Protein AF-X0YKV9-F1 (afdb_monomer)

Nearest PDB structures (foldseek):
  3hi2-assembly2_D  TM=7.202E-01  e=9.503E-04  Escherichia coli K-12
  4hhq-assembly1_A  TM=7.776E-01  e=1.237E+00  synthetic construct
  6g82-assembly1_A  TM=7.100E-01  e=8.026E-01  Homo sapiens
  1v04-assembly1_A  TM=7.933E-01  e=1.489E+00  Homo sapiens
  6h0a-assembly1_A  TM=7.830E-01  e=1.584E+00  Homo sapiens

Structure (mmCIF, N/CA/C/O backbone):
data_AF-X0YKV9-F1
#
_entry.id   AF-X0YKV9-F1
#
loop_
_atom_site.group_PDB
_atom_site.id
_atom_site.type_symbol
_atom_site.label_atom_id
_atom_site.label_alt_id
_atom_site.label_comp_id
_atom_site.label_asym_id
_atom_site.label_entity_id
_atom_site.label_seq_id
_atom_site.pdbx_PDB_ins_code
_atom_site.Cartn_x
_atom_site.Cartn_y
_atom_site.Cartn_z
_atom_site.occupancy
_atom_site.B_iso_or_equiv
_atom_site.auth_seq_id
_atom_site.auth_comp_id
_atom_site.auth_asym_id
_atom_site.auth_atom_id
_atom_site.pdbx_PDB_model_num
ATOM 1 N N . MET A 1 1 ? 2.907 2.950 -15.667 1.00 81.31 1 MET A N 1
ATOM 2 C CA . MET A 1 1 ? 1.625 2.860 -14.946 1.00 81.31 1 MET A CA 1
ATOM 3 C C . MET A 1 1 ? 1.653 1.557 -14.182 1.00 81.31 1 MET A C 1
ATOM 5 O O . MET A 1 1 ? 2.126 0.581 -14.754 1.00 81.31 1 MET A O 1
ATOM 9 N N . MET A 1 2 ? 1.259 1.567 -12.915 1.00 91.44 2 MET A N 1
ATOM 10 C CA . MET A 1 2 ? 1.270 0.384 -12.055 1.00 91.44 2 MET A CA 1
ATOM 11 C C . MET A 1 2 ? 0.385 -0.741 -12.619 1.00 91.44 2 MET A C 1
ATOM 13 O O . MET A 1 2 ? -0.764 -0.504 -12.997 1.00 91.44 2 MET A O 1
ATOM 17 N N . ASP A 1 3 ? 0.890 -1.976 -12.623 1.00 94.75 3 ASP A N 1
ATOM 18 C CA . ASP A 1 3 ? 0.098 -3.175 -12.924 1.00 94.75 3 ASP A CA 1
ATOM 19 C C . ASP A 1 3 ? -0.671 -3.617 -11.665 1.00 94.75 3 ASP A C 1
ATOM 21 O O . ASP A 1 3 ? -0.212 -4.433 -10.861 1.00 94.75 3 ASP A O 1
ATOM 25 N N . LEU A 1 4 ? -1.847 -3.015 -11.457 1.00 95.31 4 LEU A N 1
ATOM 26 C CA . LEU A 1 4 ? -2.693 -3.279 -10.291 1.00 95.31 4 LEU A CA 1
ATOM 27 C C . LEU A 1 4 ? -3.121 -4.758 -10.161 1.00 95.31 4 LEU A C 1
ATOM 29 O O . LEU A 1 4 ? -3.101 -5.266 -9.036 1.00 95.31 4 LEU A O 1
ATOM 33 N N . PRO A 1 5 ? -3.489 -5.480 -11.242 1.00 96.81 5 PRO A N 1
ATOM 34 C CA . PRO A 1 5 ? -3.726 -6.921 -11.172 1.00 96.81 5 PRO A CA 1
ATOM 35 C C . PRO A 1 5 ? -2.543 -7.713 -10.603 1.00 96.81 5 PRO A C 1
ATOM 37 O O . PRO A 1 5 ? -2.745 -8.501 -9.676 1.00 96.81 5 PRO A O 1
ATOM 40 N N . LYS A 1 6 ? -1.314 -7.482 -11.088 1.00 97.00 6 LYS A N 1
ATOM 41 C CA . LYS A 1 6 ? -0.123 -8.166 -10.551 1.00 97.00 6 LYS A CA 1
ATOM 42 C C . LYS A 1 6 ? 0.165 -7.785 -9.104 1.00 97.00 6 LYS A C 1
ATOM 44 O O . LYS A 1 6 ? 0.450 -8.665 -8.291 1.00 97.00 6 LYS A O 1
ATOM 49 N N . LEU A 1 7 ? 0.044 -6.500 -8.766 1.00 97.56 7 LEU A N 1
ATOM 50 C CA . LEU A 1 7 ? 0.214 -6.021 -7.396 1.00 97.56 7 LEU A CA 1
ATOM 51 C C . LEU A 1 7 ? -0.746 -6.742 -6.435 1.00 97.56 7 LEU A C 1
ATOM 53 O O . LEU A 1 7 ? -0.334 -7.228 -5.381 1.00 97.56 7 LEU A O 1
ATOM 57 N N . ARG A 1 8 ? -2.026 -6.850 -6.805 1.00 98.06 8 ARG A N 1
ATOM 58 C CA . ARG A 1 8 ? -3.039 -7.544 -5.997 1.00 98.06 8 ARG A CA 1
ATOM 59 C C . ARG A 1 8 ? -2.762 -9.033 -5.874 1.00 98.06 8 ARG A C 1
ATOM 61 O O . ARG A 1 8 ? -2.963 -9.586 -4.797 1.00 98.06 8 ARG A O 1
ATOM 68 N N . GLU A 1 9 ? -2.285 -9.677 -6.934 1.00 98.19 9 GLU A N 1
ATOM 69 C CA . GLU A 1 9 ? -1.918 -11.092 -6.876 1.00 98.19 9 GLU A CA 1
ATOM 70 C C . GLU A 1 9 ? -0.721 -11.332 -5.946 1.00 98.19 9 GLU A C 1
ATOM 72 O O . GLU A 1 9 ? -0.739 -12.269 -5.147 1.00 98.19 9 GLU A O 1
ATOM 77 N N . ALA A 1 10 ? 0.283 -10.450 -5.969 1.00 98.06 10 ALA A N 1
ATOM 78 C CA . ALA A 1 10 ? 1.399 -10.499 -5.029 1.00 98.06 10 ALA A CA 1
ATOM 79 C C . ALA A 1 10 ? 0.923 -10.364 -3.575 1.00 98.06 10 ALA A C 1
ATOM 81 O O . ALA A 1 10 ? 1.255 -11.207 -2.741 1.00 98.06 10 ALA A O 1
ATOM 82 N N . VAL A 1 11 ? 0.079 -9.369 -3.281 1.00 97.88 11 VAL A N 1
ATOM 83 C CA . VAL A 1 11 ? -0.477 -9.158 -1.933 1.00 97.88 11 VAL A CA 1
ATOM 84 C C . VAL A 1 11 ? -1.324 -10.349 -1.481 1.00 97.88 11 VAL A C 1
ATOM 86 O O . VAL A 1 11 ? -1.141 -10.849 -0.372 1.00 97.88 11 VAL A O 1
ATOM 89 N N . LYS A 1 12 ? -2.197 -10.862 -2.353 1.00 97.56 12 LYS A N 1
ATOM 90 C CA . LYS A 1 12 ? -3.033 -12.041 -2.089 1.00 97.56 12 LYS A CA 1
ATOM 91 C C . LYS A 1 12 ? -2.204 -13.298 -1.814 1.00 97.56 12 LYS A C 1
ATOM 93 O O . LYS A 1 12 ? -2.576 -14.097 -0.961 1.00 97.56 12 LYS A O 1
ATOM 98 N N . SER A 1 13 ? -1.077 -13.450 -2.503 1.00 97.25 13 SER A N 1
ATOM 99 C CA . SER A 1 13 ? -0.127 -14.552 -2.314 1.00 97.25 13 SER A CA 1
ATOM 100 C C . SER A 1 13 ? 0.804 -14.365 -1.107 1.00 97.25 13 SER A C 1
ATOM 102 O O . SER A 1 13 ? 1.715 -15.166 -0.908 1.00 97.25 13 SER A O 1
ATOM 104 N N . GLY A 1 14 ? 0.624 -13.308 -0.306 1.00 96.88 14 GLY A N 1
ATOM 105 C CA . GLY A 1 14 ? 1.482 -13.017 0.845 1.00 96.88 14 GLY A CA 1
ATOM 106 C C . GLY A 1 14 ? 2.867 -12.475 0.477 1.00 96.88 14 GLY A C 1
ATOM 107 O O . GLY A 1 14 ? 3.739 -12.387 1.337 1.00 96.88 14 GLY A O 1
ATOM 108 N N . ARG A 1 15 ? 3.089 -12.092 -0.786 1.00 98.00 15 ARG A N 1
ATOM 109 C CA . ARG A 1 15 ? 4.352 -11.528 -1.282 1.00 98.00 15 ARG A CA 1
ATOM 110 C C . ARG A 1 15 ? 4.367 -10.017 -1.113 1.00 98.00 15 ARG A C 1
ATOM 112 O O . ARG A 1 15 ? 4.322 -9.252 -2.078 1.00 98.00 15 ARG A O 1
ATOM 119 N N . PHE A 1 16 ? 4.393 -9.584 0.139 1.00 97.88 16 PHE A N 1
ATOM 120 C CA . PHE A 1 16 ? 4.481 -8.172 0.466 1.00 97.88 16 PHE A CA 1
ATOM 121 C C . PHE A 1 16 ? 5.236 -7.921 1.768 1.00 97.88 16 PHE A C 1
ATOM 123 O O . PHE A 1 16 ? 5.278 -8.761 2.664 1.00 97.88 16 PHE A O 1
ATOM 130 N N . GLU A 1 17 ? 5.796 -6.722 1.880 1.00 97.25 17 GLU A N 1
ATOM 131 C CA . GLU A 1 17 ? 6.525 -6.268 3.056 1.00 97.25 17 GLU A CA 1
ATOM 132 C C . GLU A 1 17 ? 6.007 -4.917 3.548 1.00 97.25 17 GLU A C 1
ATOM 134 O O . GLU A 1 17 ? 5.743 -3.989 2.777 1.00 97.25 17 GLU A O 1
ATOM 139 N N . TRP A 1 18 ? 5.936 -4.775 4.869 1.00 96.81 18 TRP A N 1
ATOM 140 C CA . TRP A 1 18 ? 5.700 -3.495 5.525 1.00 96.81 18 TRP A CA 1
ATOM 141 C C . TRP A 1 18 ? 7.022 -2.749 5.669 1.00 96.81 18 TRP A C 1
ATOM 143 O O . TRP A 1 18 ? 7.974 -3.260 6.262 1.00 96.81 18 TRP A O 1
ATOM 153 N N . ARG A 1 19 ? 7.103 -1.507 5.182 1.00 94.44 19 ARG A N 1
ATOM 154 C CA . ARG A 1 19 ? 8.279 -0.671 5.458 1.00 94.44 19 ARG A CA 1
ATOM 155 C C . ARG A 1 19 ? 8.377 -0.355 6.958 1.00 94.44 19 ARG A C 1
ATOM 157 O O . ARG A 1 19 ? 7.383 -0.241 7.666 1.00 94.44 19 ARG A O 1
ATOM 164 N N . LYS A 1 20 ? 9.597 -0.156 7.461 1.00 87.56 20 LYS A N 1
ATOM 165 C CA . LYS A 1 20 ? 9.871 -0.017 8.907 1.00 87.56 20 LYS A CA 1
ATOM 166 C C . LYS A 1 20 ? 8.971 0.999 9.630 1.00 87.56 20 LYS A C 1
ATOM 168 O O . LYS A 1 20 ? 8.596 0.781 10.775 1.00 87.56 20 LYS A O 1
ATOM 173 N N . HIS A 1 21 ? 8.627 2.104 8.971 1.00 88.12 21 HIS A N 1
ATOM 174 C CA . HIS A 1 21 ? 7.869 3.195 9.585 1.00 88.12 21 HIS A CA 1
ATOM 175 C C . HIS A 1 21 ? 6.348 3.015 9.550 1.00 88.12 21 HIS A C 1
ATOM 177 O O . HIS A 1 21 ? 5.663 3.675 10.328 1.00 88.12 21 HIS A O 1
ATOM 183 N N . ILE A 1 22 ? 5.796 2.165 8.675 1.00 91.75 22 ILE A N 1
ATOM 184 C CA . ILE A 1 22 ? 4.336 2.088 8.535 1.00 91.75 22 ILE A CA 1
ATOM 185 C C . ILE A 1 22 ? 3.686 1.414 9.742 1.00 91.75 22 ILE A C 1
ATOM 187 O O . ILE A 1 22 ? 2.672 1.910 10.209 1.00 91.75 22 ILE A O 1
ATOM 191 N N . LEU A 1 23 ? 4.290 0.371 10.318 1.00 91.19 23 LEU A N 1
ATOM 192 C CA . LEU A 1 23 ? 3.700 -0.331 11.467 1.00 91.19 23 LEU A CA 1
ATOM 193 C C . LEU A 1 23 ? 3.502 0.588 12.683 1.00 91.19 23 LEU A C 1
ATOM 195 O O . LEU A 1 23 ? 2.453 0.545 13.316 1.00 91.19 23 LEU A O 1
ATOM 199 N N . ALA A 1 24 ? 4.471 1.467 12.961 1.00 91.31 24 ALA A N 1
ATOM 200 C CA . ALA A 1 24 ? 4.341 2.466 14.022 1.00 91.31 24 ALA A CA 1
ATOM 201 C C . ALA A 1 24 ? 3.207 3.463 13.724 1.00 91.31 24 ALA A C 1
ATOM 203 O O . ALA A 1 24 ? 2.366 3.709 14.580 1.00 91.31 24 ALA A O 1
ATOM 204 N N . ARG A 1 25 ? 3.124 3.968 12.485 1.00 90.75 25 ARG A N 1
ATOM 205 C CA . ARG A 1 25 ? 2.064 4.902 12.062 1.00 90.75 25 ARG A CA 1
ATOM 206 C C . ARG A 1 25 ? 0.667 4.290 12.109 1.00 90.75 25 ARG A C 1
ATOM 208 O O . ARG A 1 25 ? -0.286 4.994 12.415 1.00 90.75 25 ARG A O 1
ATOM 215 N N . LEU A 1 26 ? 0.540 3.011 11.761 1.00 92.69 26 LEU A N 1
ATOM 216 C CA . LEU A 1 26 ? -0.723 2.281 11.846 1.00 92.69 26 LEU A CA 1
ATOM 217 C C . LEU A 1 26 ? -1.189 2.181 13.298 1.00 92.69 26 LEU A C 1
ATOM 219 O O . LEU A 1 26 ? -2.337 2.503 13.587 1.00 92.69 26 LEU A O 1
ATOM 223 N N . ALA A 1 27 ? -0.276 1.829 14.209 1.00 90.88 27 ALA A N 1
ATOM 224 C CA . ALA A 1 27 ? -0.566 1.767 15.638 1.00 90.88 27 ALA A CA 1
ATOM 225 C C . ALA A 1 27 ? -0.945 3.141 16.220 1.00 90.88 27 ALA A C 1
ATOM 227 O O . ALA A 1 27 ? -1.913 3.242 16.963 1.00 90.88 27 ALA A O 1
ATOM 228 N N . GLU A 1 28 ? -0.235 4.209 15.843 1.00 92.62 28 GLU A N 1
ATOM 229 C CA . GLU A 1 28 ? -0.538 5.587 16.270 1.00 92.62 28 GLU A CA 1
ATOM 230 C C . GLU A 1 28 ? -1.921 6.081 15.814 1.00 92.62 28 GLU A C 1
ATOM 232 O O . GLU A 1 28 ? -2.462 7.015 16.403 1.00 92.62 28 GLU A O 1
ATOM 237 N N . ARG A 1 29 ? -2.479 5.488 14.754 1.00 88.44 29 ARG A N 1
ATOM 238 C CA . ARG A 1 29 ? -3.721 5.928 14.100 1.00 88.44 29 ARG A CA 1
ATOM 239 C C . ARG A 1 29 ? -4.881 4.951 14.266 1.00 88.44 29 ARG A C 1
ATOM 241 O O . ARG A 1 29 ? -5.928 5.183 13.674 1.00 88.44 29 ARG A O 1
ATOM 248 N N . ASP A 1 30 ? -4.680 3.876 15.025 1.00 91.56 30 ASP A N 1
ATOM 249 C CA . ASP A 1 30 ? -5.652 2.790 15.194 1.00 91.56 30 ASP A CA 1
ATOM 250 C C . ASP A 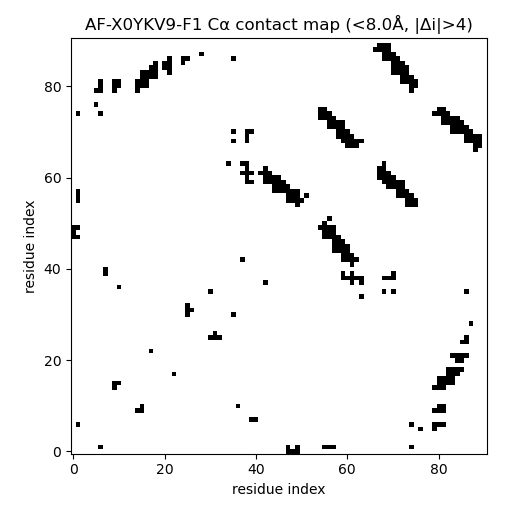1 30 ? -6.138 2.202 13.851 1.00 91.56 30 ASP A C 1
ATOM 252 O O . ASP A 1 30 ? -7.317 1.930 13.635 1.00 91.56 30 ASP A O 1
ATOM 256 N N . ILE A 1 31 ? -5.210 2.038 12.899 1.00 94.00 31 ILE A N 1
ATOM 257 C CA . ILE A 1 31 ? -5.501 1.463 11.581 1.00 94.00 31 ILE A CA 1
ATOM 258 C C . ILE 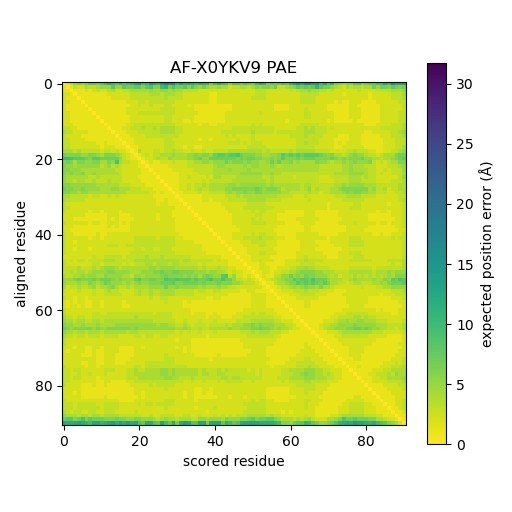A 1 31 ? -4.974 0.032 11.539 1.00 94.00 31 ILE A C 1
ATOM 260 O O . ILE A 1 31 ? -3.770 -0.204 11.640 1.00 94.00 31 ILE A O 1
ATOM 264 N N . SER A 1 32 ? -5.867 -0.936 11.344 1.00 95.12 32 SER A N 1
ATOM 265 C CA . SER A 1 32 ? -5.474 -2.342 11.248 1.00 95.12 32 SER A CA 1
ATOM 266 C C . SER A 1 32 ? -4.740 -2.647 9.935 1.00 95.12 32 SER A C 1
ATOM 268 O O . SER A 1 32 ? -4.967 -2.012 8.902 1.00 95.12 32 SER A O 1
ATOM 270 N N . GLN A 1 33 ? -3.879 -3.667 9.942 1.00 95.94 33 GLN A N 1
ATOM 271 C CA . GLN A 1 33 ? -3.253 -4.157 8.710 1.00 95.94 33 GLN A CA 1
ATOM 272 C C . GLN A 1 33 ? -4.301 -4.670 7.713 1.00 95.94 33 GLN A C 1
ATOM 274 O O . GLN A 1 33 ? -4.181 -4.395 6.521 1.00 95.94 33 GLN A O 1
ATOM 279 N N . ASP A 1 34 ? -5.356 -5.334 8.193 1.00 95.94 34 ASP A N 1
ATOM 280 C CA . ASP A 1 34 ? -6.451 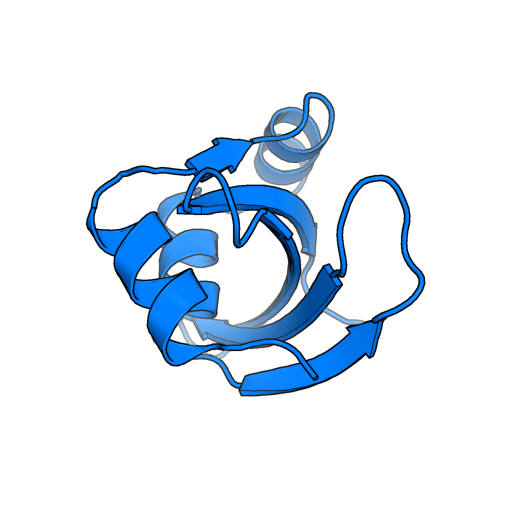-5.843 7.360 1.00 95.94 34 ASP A CA 1
ATOM 281 C C . ASP A 1 34 ? -7.201 -4.720 6.636 1.00 95.94 34 ASP A C 1
ATOM 283 O O . ASP A 1 34 ? -7.564 -4.878 5.471 1.00 95.94 34 ASP A O 1
ATOM 287 N N . THR A 1 35 ? -7.360 -3.556 7.277 1.00 96.44 35 THR A N 1
ATOM 288 C CA . THR A 1 35 ? -7.899 -2.344 6.641 1.00 96.44 35 THR A CA 1
ATOM 289 C C . THR A 1 35 ? -7.057 -1.970 5.423 1.00 96.44 35 THR A C 1
ATOM 291 O O . THR A 1 35 ? -7.590 -1.790 4.329 1.00 96.44 35 THR A O 1
ATOM 294 N N . ILE A 1 36 ? -5.731 -1.912 5.579 1.00 97.12 36 ILE A N 1
ATOM 295 C CA . ILE A 1 36 ? -4.811 -1.536 4.497 1.00 97.12 36 ILE A CA 1
ATOM 296 C C . ILE A 1 36 ? -4.810 -2.568 3.371 1.00 97.12 36 ILE A C 1
ATOM 298 O O . ILE A 1 36 ? -4.849 -2.200 2.198 1.00 97.12 36 ILE A O 1
ATOM 302 N N . ILE A 1 37 ? -4.812 -3.858 3.709 1.00 97.44 37 ILE A N 1
ATOM 303 C CA . ILE A 1 37 ? -4.926 -4.925 2.712 1.00 97.44 37 ILE A CA 1
ATOM 304 C C . ILE A 1 37 ? -6.260 -4.809 1.967 1.00 97.44 37 ILE A C 1
ATOM 306 O O . ILE A 1 37 ? -6.281 -4.862 0.739 1.00 97.44 37 ILE A O 1
ATOM 310 N N . GLY A 1 38 ? -7.365 -4.561 2.673 1.00 97.19 38 GLY A N 1
ATOM 311 C CA . GLY A 1 38 ? -8.677 -4.320 2.075 1.00 97.19 3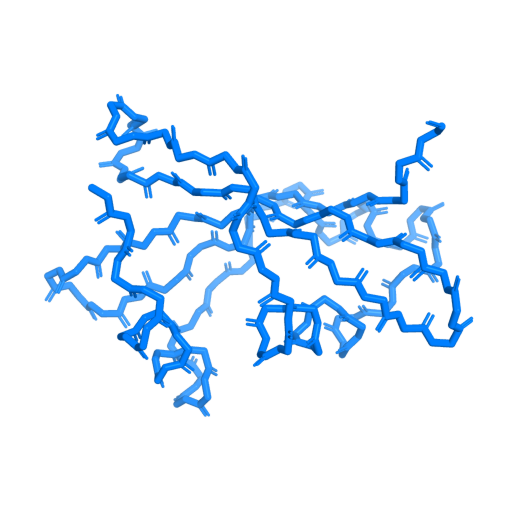8 GLY A CA 1
ATOM 312 C C . GLY A 1 38 ? -8.672 -3.164 1.073 1.00 97.19 38 GLY A C 1
ATOM 313 O O . GLY A 1 38 ? -9.216 -3.307 -0.024 1.00 97.19 38 GLY A O 1
ATOM 314 N N . VAL A 1 39 ? -7.997 -2.061 1.410 1.00 98.00 39 VAL A N 1
ATOM 315 C CA . VAL A 1 39 ? -7.826 -0.903 0.519 1.00 98.00 39 VAL A CA 1
ATOM 316 C C . VAL A 1 39 ? -7.041 -1.278 -0.734 1.00 98.00 39 VAL A C 1
ATOM 318 O O . VAL A 1 39 ? -7.486 -0.967 -1.832 1.00 98.00 39 VAL A O 1
ATOM 321 N N . ILE A 1 40 ? -5.931 -2.010 -0.622 1.00 98.06 40 ILE A N 1
ATOM 322 C CA . ILE A 1 40 ? -5.160 -2.447 -1.800 1.00 98.06 40 ILE A CA 1
ATOM 323 C C . ILE A 1 40 ? -6.001 -3.375 -2.700 1.00 98.06 40 ILE A C 1
ATOM 325 O O . ILE A 1 40 ? -5.982 -3.271 -3.932 1.00 98.06 40 ILE A O 1
ATOM 329 N N . MET A 1 41 ? -6.784 -4.269 -2.092 1.00 97.75 41 MET A N 1
ATOM 330 C CA . MET A 1 41 ? -7.576 -5.261 -2.822 1.00 97.75 41 MET A CA 1
ATOM 331 C C . MET A 1 41 ? -8.811 -4.681 -3.518 1.00 97.75 41 MET A C 1
ATOM 333 O O . MET A 1 41 ? -9.207 -5.210 -4.556 1.00 97.75 41 MET A O 1
ATOM 337 N N . LYS A 1 42 ? -9.425 -3.625 -2.971 1.00 97.00 42 LYS A N 1
ATOM 338 C CA . LYS A 1 42 ? -10.713 -3.088 -3.456 1.00 97.00 42 LYS A CA 1
ATOM 339 C C . LYS A 1 42 ? -10.655 -1.642 -3.950 1.00 97.00 42 LYS A C 1
ATOM 341 O O . LYS A 1 42 ? -11.573 -1.223 -4.641 1.00 97.00 42 LYS A O 1
ATOM 346 N N . GLY A 1 43 ? -9.614 -0.901 -3.587 1.00 97.38 43 GLY A N 1
ATOM 347 C CA . GLY A 1 43 ? -9.456 0.513 -3.909 1.00 97.38 43 GLY A CA 1
ATOM 348 C C . GLY A 1 43 ? -9.023 0.781 -5.346 1.00 97.38 43 GLY A C 1
ATOM 349 O O . GLY A 1 43 ? -8.800 -0.132 -6.141 1.00 97.38 43 GLY A O 1
ATOM 350 N N . GLU A 1 44 ? -8.872 2.055 -5.667 1.00 97.88 44 GLU A N 1
ATOM 351 C CA . GLU A 1 44 ? -8.520 2.550 -6.992 1.00 97.88 44 GLU A CA 1
ATOM 352 C C . GLU A 1 44 ? -7.213 3.333 -6.928 1.00 97.88 44 GLU A C 1
ATOM 354 O O . GLU A 1 44 ? -6.944 4.037 -5.955 1.00 97.88 44 GLU A O 1
ATOM 359 N N . ILE A 1 45 ? -6.385 3.205 -7.964 1.00 97.81 45 ILE A N 1
ATOM 360 C CA . ILE A 1 45 ? -5.193 4.040 -8.091 1.00 97.81 45 ILE A CA 1
ATOM 361 C C . ILE A 1 45 ? -5.648 5.444 -8.476 1.00 97.81 45 ILE A C 1
ATOM 363 O O . ILE A 1 45 ? -6.289 5.622 -9.510 1.00 97.81 45 ILE A O 1
ATOM 367 N N . ILE A 1 46 ? -5.291 6.423 -7.651 1.00 97.50 46 ILE A N 1
ATOM 368 C CA . ILE A 1 46 ? -5.585 7.840 -7.894 1.00 97.50 46 ILE A CA 1
ATOM 369 C C . ILE A 1 46 ? -4.339 8.628 -8.308 1.00 97.50 46 ILE A C 1
ATOM 371 O O . ILE A 1 46 ? -4.464 9.661 -8.959 1.00 97.50 46 ILE A O 1
ATOM 375 N N . GLU A 1 47 ? -3.141 8.124 -7.995 1.00 97.38 47 GLU A N 1
ATOM 376 C CA . GLU A 1 47 ? -1.872 8.684 -8.471 1.00 97.38 47 GLU A CA 1
ATOM 377 C C . GLU A 1 47 ? -0.853 7.574 -8.770 1.00 97.38 47 GLU A C 1
ATOM 379 O O . GLU A 1 47 ? -0.731 6.595 -8.030 1.00 97.38 47 GLU A O 1
ATOM 384 N N . ASP A 1 48 ? -0.076 7.757 -9.836 1.00 96.75 48 ASP A N 1
ATOM 385 C CA . ASP A 1 48 ? 1.031 6.887 -10.232 1.00 96.75 48 ASP A CA 1
ATOM 386 C C . ASP A 1 48 ? 2.361 7.637 -10.105 1.00 96.75 48 ASP A C 1
ATOM 388 O O . ASP A 1 48 ? 2.514 8.762 -10.582 1.00 96.75 48 ASP A O 1
ATOM 392 N N . TYR A 1 49 ? 3.367 6.966 -9.552 1.00 95.81 49 TYR A N 1
ATOM 393 C CA . TYR A 1 49 ? 4.725 7.479 -9.407 1.00 95.81 49 TYR A CA 1
ATOM 394 C C . TYR A 1 49 ? 5.724 6.514 -10.074 1.00 95.81 49 TYR A C 1
ATOM 396 O O . TYR A 1 49 ? 6.458 5.786 -9.396 1.00 95.81 49 TYR A O 1
ATOM 404 N N . PRO A 1 50 ? 5.772 6.471 -11.420 1.00 93.69 50 PRO A N 1
ATOM 405 C CA . PRO A 1 50 ? 6.590 5.509 -12.163 1.00 93.69 50 PRO A CA 1
ATOM 406 C C . PRO A 1 50 ? 8.101 5.733 -12.010 1.00 93.69 50 PRO A C 1
ATOM 408 O O . PRO A 1 50 ? 8.886 4.850 -12.338 1.00 93.69 50 PRO A O 1
ATOM 411 N N . HIS A 1 51 ? 8.507 6.908 -11.527 1.00 92.56 51 HIS A N 1
ATOM 412 C CA . HIS A 1 51 ? 9.908 7.304 -11.373 1.00 92.56 51 HIS A CA 1
ATOM 413 C C . HIS A 1 51 ? 10.414 7.200 -9.929 1.00 92.56 51 HIS A C 1
ATOM 415 O O . HIS A 1 51 ? 11.548 7.592 -9.653 1.00 92.56 51 HIS A O 1
ATOM 421 N N . ASN A 1 52 ? 9.593 6.696 -9.001 1.00 91.50 52 ASN A N 1
ATOM 422 C CA . ASN A 1 52 ? 10.034 6.477 -7.630 1.00 91.50 52 ASN A CA 1
ATOM 423 C C . ASN A 1 52 ? 11.130 5.407 -7.569 1.00 91.50 52 ASN A C 1
ATOM 425 O O . ASN A 1 52 ? 11.116 4.422 -8.304 1.00 91.50 52 ASN A O 1
ATOM 429 N N . ALA A 1 53 ? 12.075 5.613 -6.653 1.00 87.88 53 ALA A N 1
ATOM 430 C CA . ALA A 1 53 ? 13.153 4.677 -6.369 1.00 87.88 53 ALA A CA 1
ATOM 431 C C . ALA A 1 53 ? 12.927 4.016 -4.997 1.00 87.88 53 ALA A C 1
ATOM 433 O O . ALA A 1 53 ? 12.473 4.689 -4.067 1.00 87.88 53 ALA A O 1
ATOM 434 N N . PRO A 1 54 ? 13.265 2.724 -4.823 1.00 90.12 54 PRO A N 1
ATOM 435 C CA . PRO A 1 54 ? 13.891 1.825 -5.802 1.00 90.12 54 PRO A CA 1
ATOM 436 C C . PRO A 1 54 ? 12.927 1.237 -6.845 1.00 90.12 54 PRO A C 1
ATOM 438 O O . PRO A 1 54 ? 13.389 0.735 -7.863 1.00 90.12 54 PRO A O 1
ATOM 441 N N . PHE A 1 55 ? 11.615 1.309 -6.608 1.00 93.50 55 PHE A N 1
ATOM 442 C CA . PHE A 1 55 ? 10.591 0.748 -7.489 1.00 93.50 55 PHE A CA 1
ATOM 443 C C . PHE A 1 55 ? 9.464 1.758 -7.722 1.00 93.50 55 PHE A C 1
ATOM 445 O O . PHE A 1 55 ? 9.161 2.528 -6.798 1.00 93.50 55 PHE A O 1
ATOM 452 N N . PRO A 1 56 ? 8.781 1.695 -8.881 1.00 95.06 56 PRO A N 1
ATOM 453 C CA . PRO A 1 56 ? 7.543 2.426 -9.110 1.00 95.06 56 PRO A CA 1
ATOM 454 C C . PRO A 1 56 ? 6.571 2.272 -7.940 1.00 95.06 56 PRO A C 1
ATOM 456 O O . PRO A 1 56 ? 6.436 1.189 -7.362 1.00 95.06 56 PRO A O 1
ATOM 459 N N . SER A 1 57 ? 5.888 3.358 -7.593 1.00 97.06 57 SER A N 1
ATOM 460 C CA . SER A 1 57 ? 4.830 3.357 -6.580 1.00 97.06 57 SER A CA 1
ATOM 461 C C . SER A 1 57 ? 3.529 3.921 -7.119 1.00 97.06 57 SER A C 1
ATOM 463 O O . SER A 1 57 ? 3.516 4.595 -8.143 1.00 97.06 57 SER A O 1
ATOM 465 N N . CYS A 1 58 ? 2.440 3.674 -6.404 1.00 97.75 58 CYS A N 1
ATOM 466 C CA . CYS A 1 58 ? 1.135 4.271 -6.652 1.00 97.75 58 CYS A CA 1
ATOM 467 C C . CYS A 1 58 ? 0.461 4.652 -5.328 1.00 97.75 58 CYS A C 1
ATOM 469 O O . CYS A 1 58 ? 0.811 4.116 -4.269 1.00 97.75 58 CYS A O 1
ATOM 471 N N . LEU A 1 59 ? -0.488 5.581 -5.402 1.00 98.19 59 LEU A N 1
ATOM 472 C CA . LEU A 1 59 ? -1.409 5.937 -4.331 1.00 98.19 59 LEU A CA 1
ATOM 473 C C . LEU A 1 59 ? -2.761 5.283 -4.614 1.00 98.19 59 LEU A C 1
ATOM 475 O O . LEU A 1 59 ? -3.386 5.564 -5.636 1.00 98.19 59 LEU A O 1
ATOM 479 N N . ILE A 1 60 ? -3.207 4.426 -3.700 1.00 98.31 60 ILE A N 1
ATOM 480 C CA . ILE A 1 60 ? -4.504 3.755 -3.765 1.00 98.31 60 ILE A CA 1
ATOM 481 C C . ILE A 1 60 ? -5.453 4.420 -2.770 1.00 98.31 60 ILE A C 1
ATOM 483 O O . ILE A 1 60 ? -5.124 4.522 -1.587 1.00 98.31 60 ILE A O 1
ATOM 487 N N . LEU A 1 61 ? -6.629 4.826 -3.244 1.00 98.19 61 LEU A N 1
ATOM 488 C CA . LEU A 1 61 ? -7.761 5.249 -2.426 1.00 98.19 61 LEU A CA 1
ATOM 489 C C . LEU A 1 61 ? -8.740 4.084 -2.279 1.00 98.19 61 LEU A C 1
ATOM 491 O O . LEU A 1 61 ? -9.161 3.486 -3.265 1.00 98.19 61 LEU A O 1
ATOM 495 N N . GLY A 1 62 ? -9.145 3.778 -1.053 1.00 97.56 62 GLY A N 1
ATOM 496 C CA . GLY A 1 62 ? -10.222 2.829 -0.788 1.00 97.56 62 GLY A CA 1
ATOM 497 C C . GLY A 1 62 ? -11.036 3.233 0.428 1.00 97.56 62 GLY A C 1
ATOM 498 O O . GLY A 1 62 ? -10.611 4.071 1.218 1.00 97.56 62 GLY A O 1
ATOM 499 N N . TYR A 1 63 ? -12.202 2.612 0.573 1.00 95.62 63 TYR A N 1
ATOM 500 C CA . TYR A 1 63 ? -13.120 2.870 1.675 1.00 95.62 63 TYR A CA 1
ATOM 501 C C . TYR A 1 63 ? -13.294 1.608 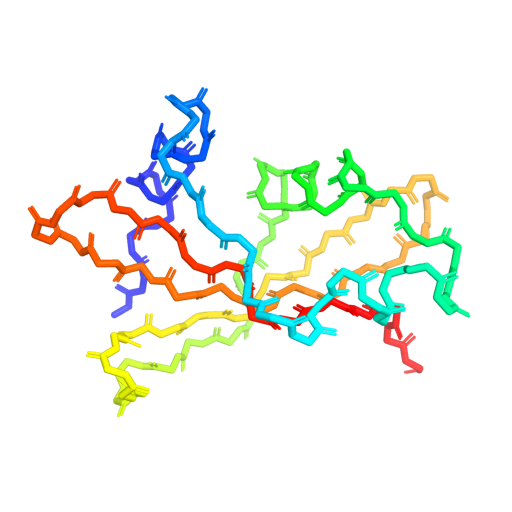2.513 1.00 95.62 63 TYR A C 1
ATOM 503 O O . TYR A 1 63 ? -13.522 0.520 1.974 1.00 95.62 63 TYR A O 1
ATOM 511 N N . VAL A 1 64 ? -13.193 1.752 3.832 1.00 93.06 64 VAL A N 1
ATOM 512 C CA . VAL A 1 64 ? -13.483 0.689 4.801 1.00 93.06 64 VAL A CA 1
ATOM 513 C C . VAL A 1 64 ? -14.399 1.286 5.858 1.00 93.06 64 VAL A C 1
ATOM 515 O O . VAL A 1 64 ? -14.038 2.282 6.473 1.00 93.06 64 VAL A O 1
ATOM 518 N N . GLU A 1 65 ? -15.590 0.705 6.027 1.00 90.50 65 GLU A N 1
ATOM 519 C CA . GLU A 1 65 ? -16.624 1.230 6.938 1.00 90.50 65 GLU A CA 1
ATOM 520 C C . GLU A 1 65 ? -16.902 2.730 6.711 1.00 90.50 65 GLU A C 1
ATOM 522 O O . GLU A 1 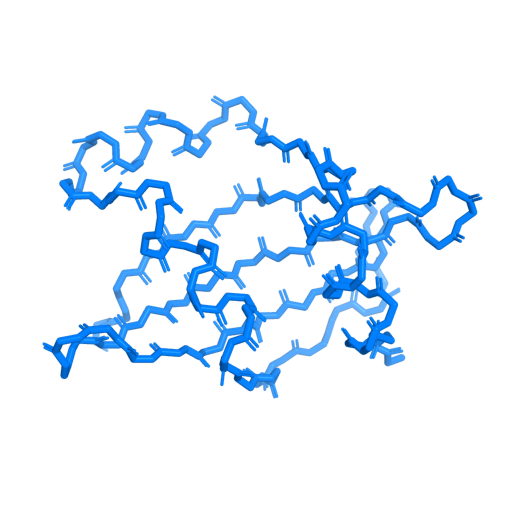65 ? -16.883 3.531 7.641 1.00 90.50 65 GLU A O 1
ATOM 527 N N . ASP A 1 66 ? -17.086 3.114 5.441 1.00 90.25 66 ASP A N 1
ATOM 528 C CA . ASP A 1 66 ? -17.310 4.493 4.972 1.00 90.25 66 ASP A CA 1
ATOM 529 C C . ASP A 1 66 ?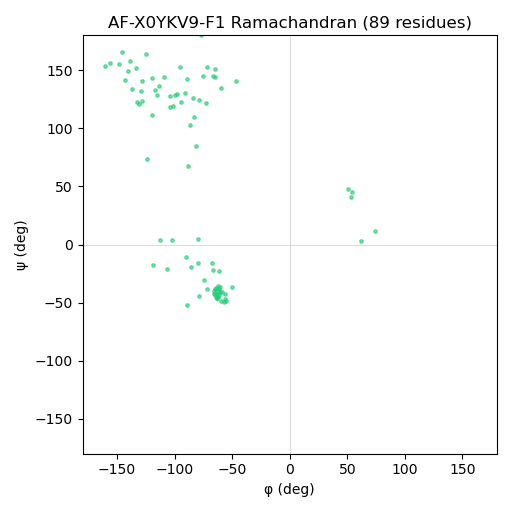 -16.171 5.493 5.252 1.00 90.25 66 ASP A C 1
ATOM 531 O O . ASP A 1 66 ? -16.266 6.663 4.874 1.00 90.25 66 ASP A O 1
ATOM 535 N N . LYS A 1 67 ? -15.050 5.044 5.827 1.00 94.00 67 LYS A N 1
ATOM 536 C CA . LYS A 1 67 ? -13.855 5.868 6.026 1.00 94.00 67 LYS A CA 1
ATOM 537 C C . LYS A 1 67 ? -12.900 5.752 4.839 1.00 94.00 67 LYS A C 1
ATOM 539 O O . LYS A 1 67 ? -12.590 4.627 4.427 1.00 94.00 67 LYS A O 1
ATOM 544 N N . PRO A 1 68 ? -12.422 6.878 4.280 1.00 96.81 68 PRO A N 1
ATOM 545 C CA . PRO A 1 68 ? -11.441 6.857 3.210 1.00 96.81 68 PRO A CA 1
ATOM 546 C C . PRO A 1 68 ? -10.052 6.519 3.754 1.00 96.81 68 PRO A C 1
ATOM 548 O O . PRO A 1 68 ? -9.651 6.957 4.828 1.00 96.81 68 PRO A O 1
ATOM 551 N N . TYR A 1 69 ? -9.275 5.789 2.969 1.00 97.81 69 TYR A N 1
ATOM 552 C CA . TYR A 1 69 ? -7.886 5.485 3.271 1.00 97.81 69 TYR A CA 1
ATOM 553 C C . TYR A 1 69 ? -7.038 5.626 2.020 1.00 97.81 69 TYR A C 1
ATOM 555 O O . TYR A 1 69 ? -7.363 5.103 0.955 1.00 97.81 69 TYR A O 1
ATOM 563 N N . HIS A 1 70 ? -5.914 6.302 2.190 1.00 97.81 70 HIS A N 1
ATOM 564 C CA . HIS A 1 70 ? -4.837 6.406 1.230 1.00 97.81 70 HIS A CA 1
ATOM 565 C C . HIS A 1 70 ? -3.727 5.438 1.604 1.00 97.81 70 HIS A C 1
ATOM 567 O O . HIS A 1 70 ? -3.242 5.447 2.737 1.00 97.81 70 HIS A O 1
ATOM 573 N N . VAL A 1 71 ? -3.294 4.630 0.641 1.00 97.75 71 VAL A N 1
ATOM 574 C CA . VAL A 1 71 ? -2.187 3.688 0.804 1.00 97.75 71 VAL A CA 1
ATOM 575 C C . VAL A 1 71 ? -1.186 3.901 -0.317 1.00 97.75 71 VAL A C 1
ATOM 577 O O . VAL A 1 71 ? -1.527 3.796 -1.492 1.00 97.75 71 VAL A O 1
ATOM 580 N N . VAL A 1 72 ? 0.065 4.172 0.047 1.00 97.31 72 VAL A N 1
ATOM 581 C CA . VAL A 1 72 ? 1.172 4.228 -0.911 1.00 97.31 72 VAL A CA 1
ATOM 582 C C . VAL A 1 72 ? 1.854 2.870 -0.948 1.00 97.31 72 VAL A C 1
ATOM 584 O O . VAL A 1 72 ? 2.353 2.391 0.078 1.00 97.31 72 VAL A O 1
ATOM 587 N N . VAL A 1 73 ? 1.905 2.270 -2.135 1.00 97.75 73 VAL A N 1
ATOM 588 C CA . VAL A 1 73 ? 2.504 0.950 -2.360 1.00 97.75 73 VAL A CA 1
ATOM 589 C C . VAL A 1 73 ? 3.486 1.015 -3.522 1.00 97.75 73 VAL A C 1
ATOM 591 O O . VAL A 1 73 ? 3.160 1.547 -4.582 1.00 97.75 73 VAL A O 1
ATOM 594 N N . SER A 1 74 ? 4.682 0.463 -3.323 1.00 97.25 74 SER A N 1
ATOM 595 C CA . SER A 1 74 ? 5.630 0.155 -4.399 1.00 97.25 74 SER A CA 1
ATOM 596 C C . SER A 1 74 ? 5.497 -1.297 -4.832 1.00 97.25 74 SER A C 1
ATOM 598 O O . SER A 1 74 ? 5.167 -2.149 -4.009 1.00 97.25 74 SER A O 1
ATOM 600 N N . PHE A 1 75 ? 5.828 -1.596 -6.085 1.00 97.44 75 PHE A N 1
ATOM 601 C CA . PHE A 1 75 ? 5.820 -2.965 -6.595 1.00 97.44 75 PHE A CA 1
ATOM 602 C C . PHE A 1 75 ? 7.102 -3.274 -7.367 1.00 97.44 75 PHE A C 1
ATOM 604 O O . PHE A 1 75 ? 7.434 -2.581 -8.328 1.00 97.44 75 PHE A O 1
ATOM 611 N N . ASP A 1 76 ? 7.827 -4.304 -6.931 1.00 96.12 76 ASP A N 1
ATOM 612 C CA . ASP A 1 76 ? 8.911 -4.900 -7.707 1.00 96.12 76 ASP A CA 1
ATOM 613 C C . ASP A 1 76 ? 8.313 -5.958 -8.638 1.00 96.12 76 ASP A C 1
ATOM 615 O O . ASP A 1 76 ? 7.981 -7.058 -8.202 1.00 96.12 76 ASP A O 1
ATOM 619 N N . GLU A 1 77 ? 8.169 -5.628 -9.922 1.00 93.00 77 GLU A N 1
ATOM 620 C CA . GLU A 1 77 ? 7.647 -6.563 -10.926 1.00 93.00 77 GLU A CA 1
ATOM 621 C C . GLU A 1 77 ? 8.577 -7.754 -11.198 1.00 93.00 77 GLU A C 1
ATOM 623 O O . GLU A 1 77 ? 8.112 -8.776 -11.694 1.00 93.00 77 GLU A O 1
ATOM 628 N N . THR A 1 78 ? 9.876 -7.642 -10.898 1.00 93.06 78 THR A N 1
ATOM 629 C CA . THR A 1 78 ? 10.849 -8.717 -11.153 1.00 93.06 78 THR A CA 1
ATOM 630 C C . THR A 1 78 ? 10.753 -9.795 -10.084 1.00 93.06 78 THR A C 1
ATOM 632 O O . THR A 1 78 ? 10.767 -10.983 -10.399 1.00 93.06 78 THR A O 1
ATOM 635 N N . LEU A 1 79 ? 10.657 -9.385 -8.817 1.00 95.31 7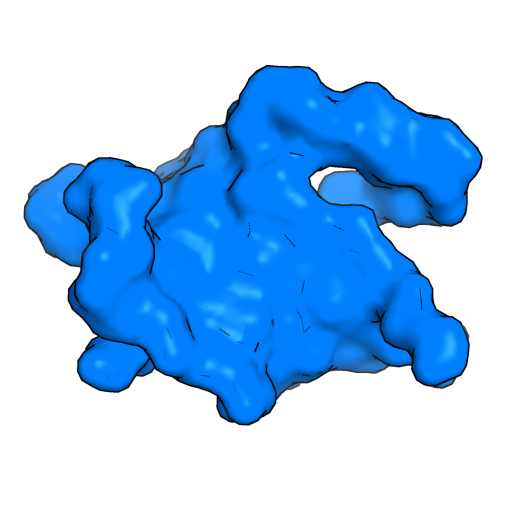9 LEU A N 1
ATOM 636 C CA . LEU A 1 79 ? 10.502 -10.304 -7.684 1.00 95.31 79 LEU A CA 1
ATOM 637 C C . LEU A 1 79 ? 9.034 -10.595 -7.345 1.00 95.31 79 LEU A C 1
ATOM 639 O O . LEU A 1 79 ? 8.755 -11.497 -6.556 1.00 95.31 79 LEU A O 1
ATOM 643 N N . GLU A 1 80 ? 8.108 -9.845 -7.942 1.00 96.56 80 GLU A N 1
ATOM 644 C CA . GLU A 1 80 ? 6.673 -9.864 -7.657 1.00 96.56 80 GLU A CA 1
ATOM 645 C C . GLU A 1 80 ? 6.379 -9.634 -6.163 1.00 96.56 80 GLU A C 1
ATOM 647 O O . GLU A 1 80 ? 5.563 -10.332 -5.554 1.00 96.56 80 GLU A O 1
ATOM 652 N N . ILE A 1 81 ? 7.062 -8.644 -5.571 1.00 97.88 81 ILE A N 1
ATOM 653 C CA . ILE A 1 81 ? 6.928 -8.254 -4.159 1.00 97.88 81 ILE A CA 1
ATOM 654 C C . ILE A 1 81 ? 6.371 -6.835 -4.058 1.00 97.88 81 ILE A C 1
ATOM 656 O O . ILE A 1 81 ? 6.900 -5.887 -4.644 1.00 97.88 81 ILE A O 1
ATOM 660 N N . ALA A 1 82 ? 5.315 -6.678 -3.262 1.00 98.06 82 ALA A N 1
ATOM 661 C CA . ALA A 1 82 ? 4.764 -5.376 -2.911 1.00 98.06 82 ALA A CA 1
ATOM 662 C C . ALA A 1 82 ? 5.426 -4.802 -1.650 1.00 98.06 82 ALA A C 1
ATOM 664 O O . ALA A 1 82 ? 5.669 -5.508 -0.676 1.00 98.06 82 ALA A O 1
ATOM 665 N N . TYR A 1 83 ? 5.652 -3.495 -1.619 1.00 97.62 83 TYR A N 1
ATOM 666 C CA . TYR A 1 83 ? 6.159 -2.787 -0.448 1.00 97.62 83 TYR A CA 1
ATOM 667 C C . TYR A 1 83 ? 5.146 -1.743 -0.006 1.00 97.62 83 TYR A C 1
ATOM 669 O O . TYR A 1 83 ? 4.947 -0.737 -0.688 1.00 97.62 83 TYR A O 1
ATOM 677 N N . ILE A 1 84 ? 4.534 -1.954 1.155 1.00 97.75 84 ILE A N 1
ATOM 678 C CA . ILE A 1 84 ? 3.560 -1.025 1.723 1.00 97.75 84 ILE A CA 1
ATOM 679 C C . ILE A 1 84 ? 4.336 0.070 2.463 1.00 97.75 84 ILE A C 1
ATOM 681 O O . 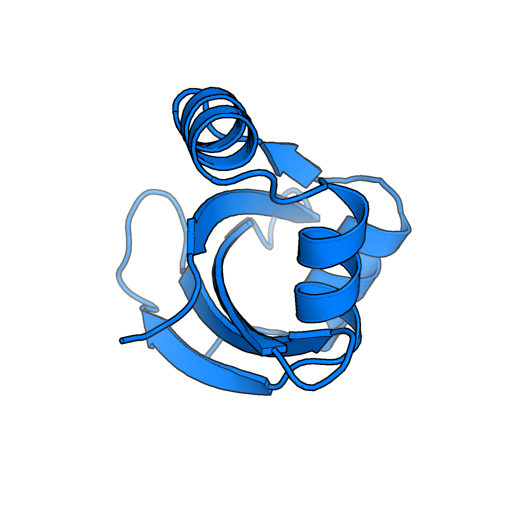ILE A 1 84 ? 4.999 -0.185 3.475 1.00 97.75 84 ILE A O 1
ATOM 685 N N . ILE A 1 85 ? 4.317 1.286 1.911 1.00 95.88 85 ILE A N 1
ATOM 686 C CA . ILE A 1 85 ? 5.199 2.387 2.323 1.00 95.88 85 ILE A CA 1
ATOM 687 C C . ILE A 1 85 ? 4.573 3.210 3.444 1.00 95.88 85 ILE A C 1
ATOM 689 O O . ILE A 1 85 ? 5.214 3.460 4.464 1.00 95.88 85 ILE A O 1
ATOM 693 N N . THR A 1 86 ? 3.335 3.661 3.253 1.00 94.88 86 THR A N 1
ATOM 694 C CA . THR A 1 86 ? 2.581 4.423 4.254 1.00 94.88 86 THR A CA 1
ATOM 695 C C . THR A 1 86 ? 1.085 4.274 4.004 1.00 94.88 86 THR A C 1
ATOM 697 O O . THR A 1 86 ? 0.672 4.034 2.872 1.00 94.88 86 THR A O 1
ATOM 700 N N . ALA A 1 87 ? 0.284 4.463 5.050 1.00 95.94 87 ALA A N 1
ATOM 701 C CA . ALA A 1 87 ? -1.162 4.577 4.940 1.00 95.94 87 ALA A CA 1
ATOM 702 C C . ALA A 1 87 ? -1.709 5.653 5.886 1.00 95.94 87 ALA A C 1
ATOM 704 O O . ALA A 1 87 ? -1.107 5.929 6.931 1.00 95.94 87 ALA A O 1
ATOM 705 N N . TYR A 1 88 ? -2.802 6.305 5.496 1.00 94.75 88 TYR A N 1
ATOM 706 C CA . TYR A 1 88 ? -3.433 7.383 6.256 1.00 94.75 88 TYR A CA 1
ATOM 707 C C . TYR A 1 88 ? -4.883 7.604 5.828 1.00 94.75 88 TYR A C 1
ATOM 709 O O . TYR A 1 88 ? -5.238 7.329 4.689 1.00 94.75 88 TYR A O 1
ATOM 717 N N . GLU A 1 89 ? -5.703 8.127 6.732 1.00 93.88 89 GLU A N 1
ATOM 718 C CA . GLU A 1 89 ? -7.002 8.709 6.385 1.00 93.88 89 GLU A CA 1
ATOM 719 C C . GLU A 1 89 ? -6.761 10.121 5.812 1.00 93.88 89 GLU A C 1
ATOM 721 O O . GLU A 1 89 ? -6.046 10.907 6.449 1.00 93.88 89 GLU A O 1
ATOM 726 N N . PRO A 1 90 ? -7.239 10.442 4.595 1.00 90.62 90 PRO A N 1
ATOM 727 C CA . PRO A 1 90 ? -7.123 11.783 4.035 1.00 90.62 90 PRO A CA 1
ATOM 728 C C . PRO A 1 90 ? -7.959 12.788 4.838 1.00 90.62 90 PRO A C 1
ATOM 730 O O . PRO A 1 90 ? -9.020 12.454 5.357 1.00 90.62 90 PRO A O 1
ATOM 733 N N . SER A 1 91 ? -7.439 14.012 4.948 1.00 77.50 91 SER A N 1
ATOM 734 C CA . SER A 1 91 ? -8.082 15.157 5.612 1.00 77.50 91 SER A CA 1
ATOM 735 C C . SER A 1 91 ? -9.048 15.898 4.699 1.00 77.50 91 SER A C 1
ATOM 737 O O . SER A 1 91 ? -8.759 15.952 3.482 1.00 77.50 91 SER A O 1
#

Sequence (91 aa):
MMDLPKLREAVKSGRFEWRKHILARLAERDISQDTIIGVIMKGEIIEDYPHNAPFPSCLILGYVEDKPYHVVVSFDETLEIAYIITAYEPS

Secondary structure (DSSP, 8-state):
---HHHHHHHHHTT-EEE-TTHHHHHHHTT--HHHHHHHHHH-EEEEEETT-SSS-EEEEEEEETTEEEEEEEEEETTTTEEEEEEEE---

pLDDT: mean 94.98, std 3.69, range [77.5, 98.31]

Radius of gyration: 12.03 Å; Cα contacts (8 Å, |Δi|>4): 178; chains: 1; bounding box: 31×30×31 Å

Mean predicted aligned error: 2.68 Å

Solvent-accessible surface area (backbone atoms only — not comparable to full-atom values): 5130 Å² total; per-residue (Å²): 122,82,62,61,72,60,47,39,50,18,49,74,70,64,32,55,46,76,36,88,65,28,64,57,51,27,64,78,64,77,48,56,68,67,58,54,53,50,26,67,71,70,34,45,78,79,45,74,36,72,83,42,81,97,37,34,29,35,34,29,43,19,70,58,95,90,40,58,34,39,36,36,36,28,45,40,81,90,79,47,36,30,36,42,54,43,72,47,68,77,132

Foldseek 3Di:
DDPLVLLLVCVVVVQEDEDPPAVVVCVVVVHDPVNVNCQSNPWDFPAWQCPDPPFTWTWTWDADPNFIKIWIWGADPVSSHIYTYHMDGDD

InterPro domains:
  IPR025354 Protein of unknown function DUF4258 [PF14076] (18-89)

Organism: NCBI:txid412755